Protein AF-A0A086JHQ3-F1 (afdb_monomer_lite)

Organism: NCBI:txid943167

pLDDT: mean 70.88, std 22.41, range [33.03, 98.62]

Foldseek 3Di:
DDDDPPPPPPPPPPDPDDDDDDDDDDDDDDDDDDDDDDDDPPPDDDPPPVPPDPDDPPDDDDDDPDPDDDDDDPVNVVVVVVVVVVVVVVVVVVVVVVVVVVCQCVVDDVSVVVVVVVVVVVVVVVVVVVVVVVVVVD

Secondary structure (DSSP, 8-state):
--------------S---S-------------------------------SS--PPP----------------HHHHHHHHHHHHHHHHHHHHHHHHHHHHHHHHTSSHHHHHHHHHHHHHHHHHHHHHHHHHHHTT-

Structure (mmCIF, N/CA/C/O backbone):
data_AF-A0A086JHQ3-F1
#
_entry.id   AF-A0A086JHQ3-F1
#
loop_
_atom_site.group_PDB
_atom_site.id
_atom_site.type_symbol
_atom_site.label_atom_id
_atom_site.label_alt_id
_atom_site.label_comp_id
_atom_site.label_asym_id
_atom_site.label_entity_id
_atom_site.label_seq_id
_atom_site.pdbx_PDB_ins_code
_atom_site.Cartn_x
_atom_site.Cartn_y
_atom_site.Cartn_z
_atom_site.occupancy
_atom_site.B_iso_or_equiv
_atom_site.auth_seq_id
_atom_site.auth_comp_id
_atom_site.auth_asym_id
_atom_site.auth_atom_id
_atom_site.pdbx_PDB_model_num
ATOM 1 N N . ARG A 1 1 ? -15.056 34.784 25.395 1.00 49.59 1 ARG A N 1
ATOM 2 C CA . ARG A 1 1 ? -13.785 34.083 25.056 1.00 49.59 1 ARG A CA 1
ATOM 3 C C . ARG A 1 1 ? -13.754 32.800 25.895 1.00 49.59 1 ARG A C 1
ATOM 5 O O . ARG A 1 1 ? -14.135 32.907 27.051 1.00 49.59 1 ARG A O 1
ATOM 12 N N . PRO A 1 2 ? -13.430 31.622 25.328 1.00 48.28 2 PRO A N 1
ATOM 13 C CA . PRO A 1 2 ? -12.086 31.366 24.821 1.00 48.28 2 PRO A CA 1
ATOM 14 C C . PRO A 1 2 ? -12.021 30.834 23.383 1.00 48.28 2 PRO A C 1
ATOM 16 O O . PRO A 1 2 ? -13.007 30.451 22.763 1.00 48.28 2 PRO A O 1
ATOM 19 N N . LEU A 1 3 ? -10.800 30.922 22.871 1.00 48.53 3 LEU A N 1
ATOM 20 C CA . LEU A 1 3 ? -10.332 30.712 21.512 1.00 48.53 3 LEU A CA 1
ATOM 21 C C . LEU A 1 3 ? -10.533 29.257 21.068 1.00 48.53 3 LEU A C 1
ATOM 23 O O . LEU A 1 3 ? -9.971 28.345 21.669 1.00 48.53 3 LEU A O 1
ATOM 27 N N . LYS A 1 4 ? -11.244 29.034 19.962 1.00 43.50 4 LYS A N 1
ATOM 28 C CA . LYS A 1 4 ? -10.991 27.858 19.125 1.00 43.50 4 LYS A CA 1
ATOM 29 C C . LYS A 1 4 ? -10.316 28.357 17.865 1.00 43.50 4 LYS A C 1
ATOM 31 O O . LYS A 1 4 ? -10.965 28.681 16.877 1.00 43.50 4 LYS A O 1
ATOM 36 N N . ALA A 1 5 ? -8.994 28.476 17.963 1.00 48.06 5 ALA A N 1
ATOM 37 C CA . ALA A 1 5 ? -8.131 28.523 16.801 1.00 48.06 5 ALA A CA 1
ATOM 38 C C . ALA A 1 5 ? -8.543 27.353 15.906 1.00 48.06 5 ALA A C 1
ATOM 40 O O . ALA A 1 5 ? -8.394 26.186 16.280 1.00 48.06 5 ALA A O 1
ATOM 41 N N . GLY A 1 6 ? -9.156 27.677 14.7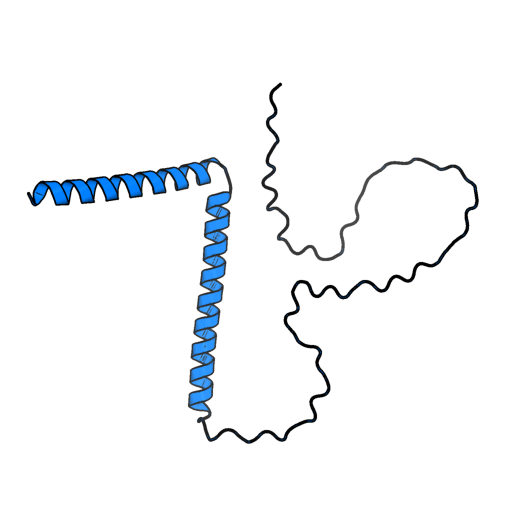70 1.00 46.00 6 GLY A N 1
ATOM 42 C CA . GLY A 1 6 ? -9.374 26.718 13.710 1.00 46.00 6 GLY A CA 1
ATOM 43 C C . GLY A 1 6 ? -8.001 26.234 13.285 1.00 46.00 6 GLY A C 1
ATOM 44 O O . GLY A 1 6 ? -7.299 26.927 12.555 1.00 46.00 6 GLY A O 1
ATOM 45 N N . PHE A 1 7 ? -7.602 25.058 13.766 1.00 44.25 7 PHE A N 1
ATOM 46 C CA . PHE A 1 7 ? -6.538 24.291 13.141 1.00 44.25 7 PHE A CA 1
ATOM 47 C C . PHE A 1 7 ? -7.086 23.858 11.785 1.00 44.25 7 PHE A C 1
ATOM 49 O O . PHE A 1 7 ? -7.672 22.787 11.628 1.00 44.25 7 PHE A O 1
ATOM 56 N N . GLY A 1 8 ? -6.982 24.774 10.822 1.00 44.16 8 GLY A N 1
ATOM 57 C CA . GLY A 1 8 ? -7.207 24.513 9.419 1.00 44.16 8 GLY A CA 1
ATOM 58 C C . GLY A 1 8 ? -6.271 23.387 9.029 1.00 44.16 8 GLY A C 1
ATOM 59 O O . GLY A 1 8 ? -5.064 23.576 8.908 1.00 44.16 8 GLY A O 1
ATOM 60 N N . TRP A 1 9 ? -6.828 22.192 8.871 1.00 49.19 9 TRP A N 1
ATOM 61 C CA . TRP A 1 9 ? -6.142 21.067 8.261 1.00 49.19 9 TRP A CA 1
ATOM 62 C C . TRP A 1 9 ? -5.985 21.373 6.769 1.00 49.19 9 TRP A C 1
ATOM 64 O O . TRP A 1 9 ? -6.704 20.844 5.923 1.00 49.19 9 TRP A O 1
ATOM 74 N N . VAL A 1 10 ? -5.065 22.278 6.437 1.00 49.09 10 VAL A N 1
ATOM 75 C CA . VAL A 1 10 ? -4.700 22.595 5.060 1.00 49.09 10 VAL A CA 1
ATOM 76 C C . VAL A 1 10 ? -3.722 21.524 4.587 1.00 49.09 10 VAL A C 1
ATOM 78 O O . VAL A 1 10 ? -2.513 21.691 4.595 1.00 49.09 10 VAL A O 1
ATOM 81 N N . PHE A 1 11 ? -4.261 20.380 4.171 1.00 52.88 11 PHE A N 1
ATOM 82 C CA . PHE A 1 11 ? -3.584 19.493 3.219 1.00 52.88 11 PHE A CA 1
ATOM 83 C C . PHE A 1 11 ? -4.309 19.557 1.876 1.00 52.88 11 PHE A C 1
ATOM 85 O O . PHE A 1 11 ? -4.654 18.531 1.284 1.00 52.88 11 PHE A O 1
ATOM 92 N N . ARG A 1 12 ? -4.575 20.786 1.417 1.00 51.09 12 ARG A N 1
ATOM 93 C CA . ARG A 1 12 ? -5.149 21.051 0.098 1.00 51.09 12 ARG A CA 1
ATOM 94 C C . ARG A 1 12 ? -4.162 21.684 -0.880 1.00 51.09 12 ARG A C 1
ATOM 96 O O . ARG A 1 12 ? -4.626 22.240 -1.847 1.00 51.09 12 ARG A O 1
ATOM 103 N N . ASP A 1 13 ? -2.852 21.498 -0.709 1.00 48.88 13 ASP A N 1
ATOM 104 C CA . ASP A 1 13 ? -1.855 21.931 -1.706 1.00 48.88 13 ASP A CA 1
ATOM 105 C C . ASP A 1 13 ? -0.740 20.894 -1.900 1.00 48.88 13 ASP A C 1
ATOM 107 O O . ASP A 1 13 ? 0.437 21.114 -1.646 1.00 48.88 13 ASP A O 1
ATOM 111 N N . LEU A 1 14 ? -1.129 19.703 -2.354 1.00 50.31 14 LEU A N 1
ATOM 112 C CA . LEU A 1 14 ? -0.216 18.762 -3.022 1.00 50.31 14 LEU A CA 1
ATOM 113 C C . LEU A 1 14 ? -0.766 18.384 -4.406 1.00 50.31 14 LEU A C 1
ATOM 115 O O . LEU A 1 14 ? -0.557 17.271 -4.896 1.00 50.31 14 LEU A O 1
ATOM 119 N N . LEU A 1 15 ? -1.502 19.317 -5.019 1.00 43.59 15 LEU A N 1
ATOM 120 C CA . LEU A 1 15 ? -1.736 19.334 -6.454 1.00 43.59 15 LEU A CA 1
ATOM 121 C C . LEU A 1 15 ? -0.676 20.248 -7.066 1.00 43.59 15 LEU A C 1
ATOM 123 O O . LEU A 1 15 ? -0.578 21.417 -6.719 1.00 43.59 15 LEU A O 1
ATOM 127 N N . VAL A 1 16 ? 0.115 19.685 -7.969 1.00 47.00 16 VAL A N 1
ATOM 128 C CA . VAL A 1 16 ? 0.926 20.434 -8.926 1.00 47.00 16 VAL A CA 1
ATOM 129 C C . VAL A 1 16 ? -0.003 21.411 -9.654 1.00 47.00 16 VAL A C 1
ATOM 131 O O . VAL A 1 16 ? -0.829 20.979 -10.455 1.00 47.00 16 VAL A O 1
ATOM 134 N N . ALA A 1 17 ? 0.092 22.702 -9.341 1.00 37.78 17 ALA A N 1
ATOM 135 C CA . ALA A 1 17 ? -0.502 23.760 -10.142 1.00 37.78 17 ALA A CA 1
ATOM 136 C C . ALA A 1 17 ? 0.536 24.171 -11.193 1.00 37.78 17 ALA A C 1
ATOM 138 O O . ALA A 1 17 ? 1.594 24.703 -10.859 1.00 37.78 17 ALA A O 1
ATOM 139 N N . GLY A 1 18 ? 0.258 23.850 -12.458 1.00 37.03 18 GLY A N 1
ATOM 140 C CA . GLY A 1 18 ? 0.954 24.456 -13.590 1.00 37.03 18 GLY A CA 1
ATOM 141 C C . GLY A 1 18 ? 0.654 25.962 -13.656 1.00 37.03 18 GLY A C 1
ATOM 142 O O . GLY A 1 18 ? -0.360 26.405 -13.111 1.00 37.03 18 GLY A O 1
ATOM 143 N N . PRO A 1 19 ? 1.524 26.766 -14.284 1.00 37.38 19 PRO A N 1
ATOM 144 C CA . PRO A 1 19 ? 1.370 28.212 -14.309 1.00 37.38 19 PRO A CA 1
ATOM 145 C C . P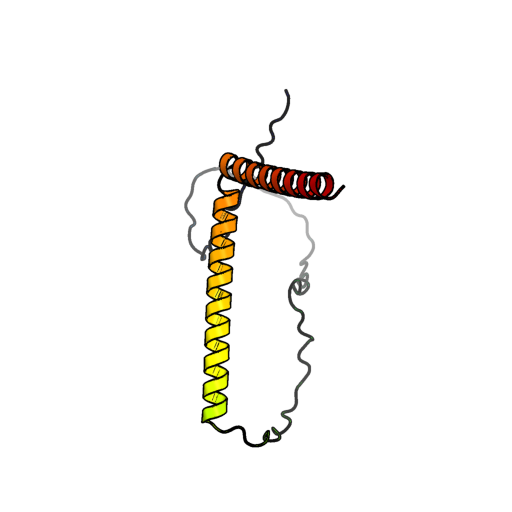RO A 1 19 ? 0.236 28.588 -15.267 1.00 37.38 19 PRO A C 1
ATOM 147 O O . PRO A 1 19 ? 0.312 28.300 -16.458 1.00 37.38 19 PRO A O 1
ATOM 150 N N . GLY A 1 20 ? -0.814 29.231 -14.756 1.00 46.34 20 GLY A N 1
ATOM 151 C CA . GLY A 1 20 ? -1.846 29.828 -15.605 1.00 46.34 20 GLY A CA 1
ATOM 152 C C . GLY A 1 20 ? -3.240 29.809 -14.996 1.00 46.34 20 GLY A C 1
ATOM 153 O O . GLY A 1 20 ? -4.070 29.002 -15.396 1.00 46.34 20 GLY A O 1
ATOM 154 N N . ALA A 1 21 ? -3.507 30.711 -14.052 1.00 36.31 21 ALA A N 1
ATOM 155 C CA . ALA A 1 21 ? -4.868 31.132 -13.715 1.00 36.31 21 ALA A CA 1
ATOM 156 C C . ALA A 1 21 ? -4.812 32.463 -12.950 1.00 36.31 21 ALA A C 1
ATOM 158 O O . ALA A 1 21 ? -4.768 32.493 -11.723 1.00 36.31 21 ALA A O 1
ATOM 159 N N . GLN A 1 22 ? -4.769 33.570 -13.690 1.00 45.38 22 GLN A N 1
ATOM 160 C CA . GLN A 1 22 ? -5.007 34.915 -13.168 1.00 45.38 22 GLN A CA 1
ATOM 161 C C . GLN A 1 22 ? -6.467 35.270 -13.491 1.00 45.38 22 GLN A C 1
ATOM 163 O O . GLN A 1 22 ? -6.877 35.151 -14.644 1.00 45.38 22 GLN A O 1
ATOM 168 N N . GLY A 1 23 ? -7.264 35.641 -12.482 1.00 35.25 23 GLY A N 1
ATOM 169 C CA . GLY A 1 23 ? -8.697 35.899 -12.664 1.00 35.25 23 GLY A CA 1
ATOM 170 C C . GLY A 1 23 ? -9.428 36.476 -11.442 1.00 35.25 23 GLY A C 1
ATOM 171 O O . GLY A 1 23 ? -10.293 35.798 -10.905 1.00 35.25 23 GLY A O 1
ATOM 172 N N . GLY A 1 24 ? -9.080 37.719 -11.065 1.00 33.03 24 GLY A N 1
ATOM 173 C CA . GLY A 1 24 ? -9.916 38.770 -10.424 1.00 33.03 24 GLY A CA 1
ATOM 174 C C . GLY A 1 24 ? -10.529 38.564 -9.016 1.00 33.03 24 GLY A C 1
ATOM 175 O O . GLY A 1 24 ? -10.463 37.462 -8.478 1.00 33.03 24 GLY A O 1
ATOM 176 N N . PRO A 1 25 ? -11.197 39.590 -8.420 1.00 43.59 25 PRO A N 1
ATOM 177 C CA . PRO A 1 25 ? -11.313 40.999 -8.836 1.00 43.59 25 PRO A CA 1
ATOM 178 C C . PRO A 1 25 ? -11.049 42.057 -7.722 1.00 43.59 25 PRO A C 1
ATOM 180 O O . PRO A 1 25 ? -11.354 41.851 -6.554 1.00 43.59 25 PRO A O 1
ATOM 183 N N . GLY A 1 26 ? -10.592 43.245 -8.139 1.00 37.00 26 GLY A N 1
ATOM 184 C CA . GLY A 1 26 ? -11.087 44.541 -7.645 1.00 37.00 26 GLY A CA 1
ATOM 185 C C . GLY A 1 26 ? -10.625 45.074 -6.283 1.00 37.00 26 GLY A C 1
ATOM 186 O O . GLY A 1 26 ? -11.296 44.868 -5.280 1.00 37.00 26 GLY A O 1
ATOM 187 N N . ILE A 1 27 ? -9.607 45.942 -6.291 1.00 40.44 27 ILE A N 1
ATOM 188 C CA . ILE A 1 27 ? -9.620 47.164 -5.469 1.00 40.44 27 ILE A CA 1
ATOM 189 C C . ILE A 1 27 ? -8.848 48.268 -6.196 1.00 40.44 27 ILE A C 1
ATOM 191 O O . ILE A 1 27 ? -7.637 48.191 -6.379 1.00 40.44 27 ILE A O 1
ATOM 195 N N . HIS A 1 28 ? -9.595 49.273 -6.650 1.00 39.22 28 HIS A N 1
ATOM 196 C CA . HIS A 1 28 ? -9.087 50.556 -7.121 1.00 39.22 28 HIS A CA 1
ATOM 197 C C . HIS A 1 28 ? -8.655 51.387 -5.905 1.00 39.22 28 HIS A C 1
ATOM 199 O O . HIS A 1 28 ? -9.481 51.653 -5.034 1.00 39.22 28 HIS A O 1
ATOM 205 N N . ALA A 1 29 ? -7.407 51.849 -5.878 1.00 38.47 29 ALA A N 1
ATOM 206 C CA . ALA A 1 29 ? -7.010 53.060 -5.163 1.00 38.47 29 ALA A CA 1
ATOM 207 C C . ALA A 1 29 ? -5.807 53.684 -5.894 1.00 38.47 29 ALA A C 1
ATOM 209 O O . ALA A 1 29 ? -4.797 53.028 -6.126 1.00 38.47 29 ALA A O 1
ATOM 210 N N . VAL A 1 30 ? -5.998 54.927 -6.331 1.00 44.91 30 VAL A N 1
ATOM 211 C CA . VAL A 1 30 ? -5.105 55.792 -7.129 1.00 44.91 30 VAL A CA 1
ATOM 212 C C . VAL A 1 30 ? -4.087 56.496 -6.192 1.00 44.91 30 VAL A C 1
ATOM 214 O O . VAL A 1 30 ? -4.387 56.609 -5.001 1.00 44.91 30 VAL A O 1
ATOM 217 N N . PRO A 1 31 ? -2.888 56.915 -6.669 1.00 55.44 31 PRO A N 1
ATOM 218 C CA . PRO A 1 31 ? -1.714 57.232 -5.842 1.00 55.44 31 PRO A CA 1
ATOM 219 C C . PRO A 1 31 ? -1.654 58.712 -5.415 1.00 55.44 31 PRO A C 1
ATOM 221 O O . PRO A 1 31 ? -2.467 59.519 -5.868 1.00 55.44 31 PRO A O 1
ATOM 224 N N . PRO A 1 32 ? -0.655 59.085 -4.593 1.00 47.47 32 PRO A N 1
ATOM 225 C CA . PRO A 1 32 ? 0.125 60.276 -4.949 1.00 47.47 32 PRO A CA 1
ATOM 226 C C . PRO A 1 32 ? 1.656 60.116 -4.796 1.00 47.47 32 PRO A C 1
ATOM 228 O O . PRO A 1 32 ? 2.156 59.755 -3.737 1.00 47.47 32 PRO A O 1
ATOM 231 N N . GLU A 1 33 ? 2.337 60.351 -5.926 1.00 36.62 33 GLU A N 1
ATOM 232 C CA . GLU A 1 33 ? 3.516 61.204 -6.203 1.00 36.62 33 GLU A CA 1
ATOM 233 C C . GLU A 1 33 ? 4.559 61.552 -5.112 1.00 36.62 33 GLU A C 1
ATOM 235 O O . GLU A 1 33 ? 4.215 62.004 -4.024 1.00 36.62 33 GLU A O 1
ATOM 240 N N . THR A 1 34 ? 5.834 61.549 -5.560 1.00 43.19 34 THR A N 1
ATOM 241 C CA . THR A 1 34 ? 7.045 62.260 -5.053 1.00 43.19 34 THR A CA 1
ATOM 242 C C . THR A 1 34 ? 7.543 61.859 -3.650 1.00 43.19 34 THR A C 1
ATOM 244 O O . THR A 1 34 ? 6.781 61.816 -2.702 1.00 43.19 34 THR A O 1
ATOM 247 N N . GLU A 1 35 ? 8.803 61.492 -3.405 1.00 35.25 35 GLU A N 1
ATOM 248 C CA . GLU A 1 35 ? 10.055 62.174 -3.751 1.00 35.25 35 GLU A CA 1
ATOM 249 C C . GLU A 1 35 ? 11.290 61.266 -3.511 1.00 35.25 35 GLU A C 1
ATOM 251 O O . GLU A 1 35 ? 11.208 60.212 -2.884 1.00 35.25 35 GLU A O 1
ATOM 256 N N . SER A 1 36 ? 12.434 61.699 -4.040 1.00 48.19 36 SER A N 1
ATOM 257 C CA . SER A 1 36 ? 13.749 61.049 -4.091 1.00 48.19 36 SER A CA 1
ATOM 258 C C . SER A 1 36 ? 14.292 60.430 -2.796 1.00 48.19 36 SER A C 1
ATOM 260 O O . SER A 1 36 ? 14.420 61.105 -1.780 1.00 48.19 36 SER A O 1
ATOM 262 N N . ALA A 1 37 ? 14.842 59.218 -2.913 1.00 44.22 37 ALA A N 1
ATOM 263 C CA . ALA A 1 37 ? 16.075 58.841 -2.221 1.00 44.22 37 ALA A CA 1
ATOM 264 C C . ALA A 1 37 ? 16.830 57.770 -3.027 1.00 44.22 37 ALA A C 1
ATOM 266 O O . ALA A 1 37 ? 16.300 56.721 -3.383 1.00 44.22 37 ALA A O 1
ATOM 267 N N . GLU A 1 38 ? 18.067 58.114 -3.347 1.00 42.16 38 GLU A N 1
ATOM 268 C CA . GLU A 1 38 ? 19.070 57.385 -4.114 1.00 42.16 38 GLU A CA 1
ATOM 269 C C . GLU A 1 38 ? 19.719 56.253 -3.275 1.00 42.16 38 GLU A C 1
ATOM 271 O O . GLU A 1 38 ? 19.714 56.334 -2.048 1.00 42.16 38 GLU A O 1
ATOM 276 N N . LEU A 1 39 ? 20.341 55.270 -3.959 1.00 42.38 39 LEU A N 1
ATOM 277 C CA . LEU A 1 39 ? 21.185 54.132 -3.497 1.00 42.38 39 LEU A CA 1
ATOM 278 C C . LEU A 1 39 ? 20.534 52.767 -3.148 1.00 42.38 39 LEU A C 1
ATOM 280 O O . LEU A 1 39 ? 19.524 52.700 -2.457 1.00 42.38 39 LEU A O 1
ATOM 284 N N . PRO A 1 40 ? 21.255 51.646 -3.396 1.00 48.66 40 PRO A N 1
ATOM 285 C CA . PRO A 1 40 ? 21.971 51.268 -4.616 1.00 48.66 40 PRO A CA 1
ATOM 286 C C . PRO A 1 40 ? 21.489 49.902 -5.156 1.00 48.66 40 PRO A C 1
ATOM 288 O O . PRO A 1 40 ? 20.829 49.122 -4.470 1.00 48.66 40 PRO A O 1
ATOM 291 N N . GLU A 1 41 ? 21.867 49.595 -6.396 1.00 52.84 41 GLU A N 1
ATOM 292 C CA . GLU A 1 41 ? 21.653 48.312 -7.072 1.00 52.84 41 GLU A CA 1
ATOM 293 C C . GLU A 1 41 ? 22.307 47.150 -6.299 1.00 52.84 41 GLU A C 1
ATOM 295 O O . GLU A 1 41 ? 23.471 46.797 -6.487 1.00 52.84 41 GLU A O 1
ATOM 300 N N . ALA A 1 42 ? 21.547 46.543 -5.388 1.00 46.34 42 ALA A N 1
ATOM 301 C CA . ALA A 1 42 ? 21.936 45.328 -4.693 1.00 46.34 42 ALA A CA 1
ATOM 302 C C . ALA A 1 42 ? 21.750 44.125 -5.630 1.00 46.34 42 ALA A C 1
ATOM 304 O O . ALA A 1 42 ? 20.780 43.373 -5.524 1.00 46.34 42 ALA A O 1
ATOM 305 N N . THR A 1 43 ? 22.714 43.908 -6.529 1.00 58.41 43 THR A N 1
ATOM 306 C CA . THR A 1 43 ? 22.936 42.574 -7.102 1.00 58.41 43 THR A CA 1
ATOM 307 C C . THR A 1 43 ? 23.423 41.665 -5.975 1.00 58.41 43 THR A C 1
ATOM 309 O O . THR A 1 43 ? 24.616 41.502 -5.730 1.00 58.41 43 THR A O 1
ATOM 312 N N . SER A 1 44 ? 22.476 41.107 -5.226 1.00 56.34 44 SER A N 1
ATOM 313 C CA . SER A 1 44 ? 22.729 40.022 -4.288 1.00 56.34 44 SER A CA 1
ATOM 314 C C . SER A 1 44 ? 22.718 38.712 -5.081 1.00 56.34 44 SER A C 1
ATOM 316 O O . SER A 1 44 ? 21.668 38.353 -5.624 1.00 56.34 44 SER A O 1
ATOM 318 N N . PRO A 1 45 ? 23.841 37.977 -5.200 1.00 56.75 45 PRO A N 1
ATOM 319 C CA . PRO A 1 45 ? 23.791 36.639 -5.760 1.00 56.75 45 PRO A CA 1
ATOM 320 C C . PRO A 1 45 ? 22.985 35.772 -4.796 1.00 56.75 45 PRO A C 1
ATOM 322 O O . PRO A 1 45 ? 23.405 35.529 -3.665 1.00 56.75 45 PRO A O 1
ATOM 325 N N . VAL A 1 46 ? 21.808 35.330 -5.244 1.00 56.09 46 VAL A N 1
ATOM 326 C CA . VAL A 1 46 ? 20.959 34.387 -4.511 1.00 56.09 46 VAL A CA 1
ATOM 327 C C . VAL A 1 46 ? 21.830 33.187 -4.116 1.00 56.09 46 VAL A C 1
ATOM 329 O O . VAL A 1 46 ? 22.312 32.478 -5.006 1.00 56.09 46 VAL A O 1
ATOM 332 N N . PRO A 1 47 ? 22.075 32.948 -2.813 1.00 62.91 47 PRO A N 1
ATOM 333 C CA . PRO A 1 47 ? 22.884 31.823 -2.380 1.00 62.91 47 PRO A CA 1
ATOM 334 C C . PRO A 1 47 ? 22.223 30.536 -2.860 1.00 62.91 47 PRO A C 1
ATOM 336 O O . PRO A 1 47 ? 21.022 30.336 -2.658 1.00 62.91 47 PRO A O 1
ATOM 339 N N . GLY A 1 48 ? 23.009 29.687 -3.526 1.00 62.81 48 GLY A N 1
ATOM 340 C CA . GLY A 1 48 ? 22.554 28.443 -4.135 1.00 62.81 48 GLY A CA 1
ATOM 341 C C . GLY A 1 48 ? 21.599 27.681 -3.222 1.00 62.81 48 GLY A C 1
ATOM 342 O O . GLY A 1 48 ? 21.969 27.247 -2.130 1.00 62.81 48 GLY A O 1
ATOM 343 N N . CYS A 1 49 ? 20.354 27.531 -3.674 1.00 55.03 49 CYS A N 1
ATOM 344 C CA . CYS A 1 49 ? 19.319 26.769 -2.990 1.00 55.03 49 CYS A CA 1
ATOM 345 C C . CYS A 1 49 ? 19.636 25.265 -3.040 1.00 55.03 49 CYS A C 1
ATOM 347 O O . CYS A 1 49 ? 18.977 24.494 -3.732 1.00 55.03 49 CYS A O 1
ATOM 349 N N . SER A 1 50 ? 20.633 24.838 -2.270 1.00 63.38 50 SER A N 1
ATOM 350 C CA . SER A 1 50 ? 21.065 23.445 -2.121 1.00 63.38 50 SER A CA 1
ATOM 351 C C . SER A 1 50 ? 20.445 22.791 -0.888 1.00 63.38 50 SER A C 1
ATOM 353 O O . SER A 1 50 ? 21.087 22.009 -0.204 1.00 63.38 50 SER A O 1
ATOM 355 N N . TRP A 1 51 ? 19.188 23.086 -0.564 1.00 62.09 51 TRP A N 1
ATOM 356 C CA . TRP A 1 51 ? 18.524 22.470 0.594 1.00 62.09 51 TRP A CA 1
ATOM 357 C C . TRP A 1 51 ? 18.111 20.998 0.385 1.00 62.09 51 TRP A C 1
ATOM 359 O O . TRP A 1 51 ? 17.644 20.348 1.316 1.00 62.09 51 TRP A O 1
ATOM 369 N N . TRP A 1 52 ? 18.321 20.445 -0.814 1.00 52.72 52 TRP A N 1
ATOM 370 C CA . TRP A 1 52 ? 18.164 19.012 -1.114 1.00 52.72 52 TRP A CA 1
ATOM 371 C C . TRP A 1 52 ? 19.296 18.432 -1.983 1.00 52.72 52 TRP A C 1
ATOM 373 O O . TRP A 1 52 ? 19.223 17.272 -2.391 1.00 52.72 52 TRP A O 1
ATOM 383 N N . SER A 1 53 ? 20.359 19.197 -2.248 1.00 55.06 53 SER A N 1
ATOM 384 C CA . SER A 1 53 ? 21.475 18.730 -3.078 1.00 55.06 53 SER A CA 1
ATOM 385 C C . SER A 1 53 ? 22.567 18.094 -2.221 1.00 55.06 53 SER A C 1
ATOM 387 O O . SER A 1 53 ? 23.419 18.784 -1.676 1.00 55.06 53 SER A O 1
ATOM 389 N N . ASN A 1 54 ? 22.582 16.760 -2.173 1.00 59.22 54 ASN A N 1
ATOM 390 C CA . ASN A 1 54 ? 23.699 15.958 -1.650 1.00 59.22 54 ASN A CA 1
ATOM 391 C C . ASN A 1 54 ? 24.750 15.641 -2.731 1.00 59.22 54 ASN A C 1
ATOM 393 O O . ASN A 1 54 ? 25.467 14.644 -2.637 1.00 59.22 54 ASN A O 1
ATOM 397 N N . SER A 1 55 ? 24.811 16.432 -3.801 1.00 60.22 55 SER A N 1
ATOM 398 C CA . SER A 1 55 ? 25.758 16.195 -4.886 1.00 60.22 55 SER A CA 1
ATOM 399 C C . SER A 1 55 ? 26.990 17.074 -4.686 1.00 60.22 55 SER A C 1
ATOM 401 O O . SER A 1 55 ? 26.842 18.296 -4.643 1.00 60.22 55 SER A O 1
ATOM 403 N N . PRO A 1 56 ? 28.199 16.493 -4.566 1.00 66.19 56 PRO A N 1
ATOM 404 C CA . PRO A 1 56 ? 29.415 17.290 -4.597 1.00 66.19 56 PRO A CA 1
ATOM 405 C C . PRO A 1 56 ? 29.519 18.006 -5.955 1.00 66.19 56 PRO A C 1
ATOM 407 O O . PRO A 1 56 ? 29.019 17.480 -6.958 1.00 66.19 56 PRO A O 1
ATOM 410 N N . PRO A 1 57 ? 30.147 19.195 -6.013 1.00 63.22 57 PRO A N 1
ATOM 411 C CA . PRO A 1 57 ? 30.376 19.888 -7.274 1.00 63.22 57 PRO A CA 1
ATOM 412 C C . PRO A 1 57 ? 31.118 18.952 -8.234 1.00 63.22 57 PRO A C 1
ATOM 414 O O . PRO A 1 57 ? 32.122 18.339 -7.870 1.00 63.22 57 PRO A O 1
ATOM 417 N N . VAL A 1 58 ? 30.587 18.793 -9.450 1.00 59.38 58 VAL A N 1
ATOM 418 C CA . VAL A 1 58 ? 31.183 17.952 -10.496 1.00 59.38 58 VAL A CA 1
ATOM 419 C C . VAL A 1 58 ? 32.446 18.646 -11.001 1.00 59.38 58 VAL A C 1
ATOM 421 O O . VAL A 1 58 ? 32.427 19.391 -11.977 1.00 59.38 58 VAL A O 1
ATOM 424 N N . THR A 1 59 ? 33.561 18.421 -10.316 1.00 56.47 59 THR A N 1
ATOM 425 C CA . THR A 1 59 ? 34.882 18.816 -10.798 1.00 56.47 59 THR A CA 1
ATOM 426 C C . THR A 1 59 ? 35.350 17.773 -11.814 1.00 56.47 59 THR A C 1
ATOM 428 O O . THR A 1 59 ? 35.602 16.625 -11.462 1.00 56.47 59 THR A O 1
ATOM 431 N N . SER A 1 60 ? 35.402 18.182 -13.085 1.00 56.62 60 SER A N 1
ATOM 432 C CA . SER A 1 60 ? 36.145 17.594 -14.214 1.00 56.62 60 SER A CA 1
ATOM 433 C C . SER A 1 60 ? 36.458 16.087 -14.136 1.00 56.62 60 SER A C 1
ATOM 435 O O . SER A 1 60 ? 37.536 15.664 -13.717 1.00 56.62 60 SER A O 1
ATOM 437 N N . LEU A 1 61 ? 35.527 15.254 -14.609 1.00 55.94 61 LEU A N 1
ATOM 438 C CA . LEU A 1 61 ? 35.787 13.834 -14.849 1.00 55.94 61 LEU A CA 1
ATOM 439 C C . LEU A 1 61 ? 36.357 13.654 -16.259 1.00 55.94 61 LEU A C 1
ATOM 441 O O . LEU A 1 61 ? 35.623 13.569 -17.243 1.00 55.94 61 LEU A O 1
ATOM 445 N N . ARG A 1 62 ? 37.687 13.566 -16.352 1.00 62.88 62 ARG A N 1
ATOM 446 C CA . ARG A 1 62 ? 38.375 13.032 -17.536 1.00 62.88 62 ARG A CA 1
ATOM 447 C C . ARG A 1 62 ? 37.793 11.638 -17.846 1.00 62.88 62 ARG A C 1
ATOM 449 O O . ARG A 1 62 ? 37.686 10.835 -16.914 1.00 62.88 62 ARG A O 1
ATOM 456 N N . PRO A 1 63 ? 37.431 11.303 -19.100 1.00 59.44 63 PRO A N 1
ATOM 457 C CA . PRO A 1 63 ? 36.911 9.978 -19.419 1.00 59.44 63 PRO A CA 1
ATOM 458 C C . PRO A 1 63 ? 37.976 8.916 -19.125 1.00 59.44 63 PRO A C 1
ATOM 460 O O . PRO A 1 63 ? 38.967 8.795 -19.843 1.00 59.44 63 PRO A O 1
ATOM 463 N N . ARG A 1 64 ? 37.796 8.149 -18.048 1.00 62.47 64 ARG A N 1
ATOM 464 C CA . ARG A 1 64 ? 38.560 6.921 -17.825 1.00 62.47 64 ARG A CA 1
ATOM 465 C C . ARG A 1 64 ? 37.975 5.854 -18.760 1.00 62.47 64 ARG A C 1
ATOM 467 O O . ARG A 1 64 ? 36.753 5.675 -18.742 1.00 62.47 64 ARG A O 1
ATOM 474 N N . PRO A 1 65 ? 38.786 5.164 -19.581 1.00 57.94 65 PRO A N 1
ATOM 475 C CA . PRO A 1 65 ? 38.284 4.094 -20.433 1.00 57.94 65 PRO A CA 1
ATOM 476 C C . PRO A 1 65 ? 37.615 3.036 -19.554 1.00 57.94 65 PRO A C 1
ATOM 478 O O . PRO A 1 65 ? 38.163 2.627 -18.526 1.00 57.94 65 PRO A O 1
ATOM 481 N N . LYS A 1 66 ? 36.389 2.655 -19.927 1.00 61.62 66 LYS A N 1
ATOM 482 C CA . LYS A 1 66 ? 35.613 1.650 -19.206 1.00 61.62 66 LYS A CA 1
ATOM 483 C C . LYS A 1 66 ? 36.342 0.318 -19.325 1.00 61.62 66 LYS A C 1
ATOM 485 O O . LYS A 1 66 ? 36.365 -0.2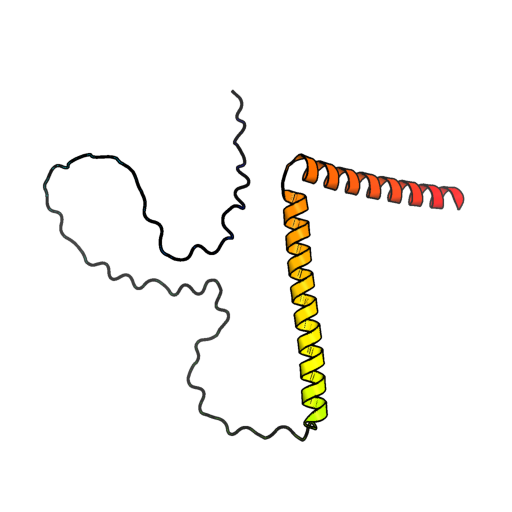75 -20.398 1.00 61.62 66 LYS A O 1
ATOM 490 N N . VAL A 1 67 ? 36.936 -0.130 -18.223 1.00 58.78 67 VAL A N 1
ATOM 491 C CA . VAL A 1 67 ? 37.294 -1.537 -18.051 1.00 58.78 67 VAL A CA 1
ATOM 492 C C . VAL A 1 67 ? 35.990 -2.315 -18.220 1.00 58.78 67 VAL A C 1
ATOM 494 O O . VAL A 1 67 ? 35.012 -2.046 -17.522 1.00 58.78 67 VAL A O 1
ATOM 497 N N . ALA A 1 68 ? 35.935 -3.169 -19.239 1.00 62.28 68 ALA A N 1
ATOM 498 C CA . ALA A 1 68 ? 34.784 -4.016 -19.494 1.00 62.28 68 ALA A CA 1
ATOM 499 C C . ALA A 1 68 ? 34.663 -5.009 -18.334 1.00 62.28 68 ALA A C 1
ATOM 501 O O . ALA A 1 68 ? 35.538 -5.850 -18.140 1.00 62.28 68 ALA A O 1
ATOM 502 N N . GLU A 1 69 ? 33.598 -4.873 -17.546 1.00 61.38 69 GLU A N 1
ATOM 503 C CA . GLU A 1 69 ? 33.245 -5.850 -16.518 1.00 61.38 69 GLU A CA 1
ATOM 504 C C . GLU A 1 69 ? 33.061 -7.232 -17.170 1.00 61.38 69 GLU A C 1
ATOM 506 O O . GLU A 1 69 ? 32.419 -7.325 -18.226 1.00 61.38 69 GLU A O 1
ATOM 511 N N . PRO A 1 70 ? 33.606 -8.307 -16.577 1.00 57.84 70 PRO A N 1
ATOM 512 C CA . PRO A 1 70 ? 33.525 -9.635 -17.159 1.00 57.84 70 PRO A CA 1
ATOM 513 C C . PRO A 1 70 ? 32.070 -10.126 -17.259 1.00 57.84 70 PRO A C 1
ATOM 515 O O . PRO A 1 70 ? 31.320 -10.141 -16.286 1.00 57.84 70 PRO A O 1
ATOM 518 N N . GLY A 1 71 ? 31.709 -10.514 -18.486 1.00 63.50 71 GLY A N 1
ATOM 519 C CA . GLY A 1 71 ? 30.694 -11.490 -18.903 1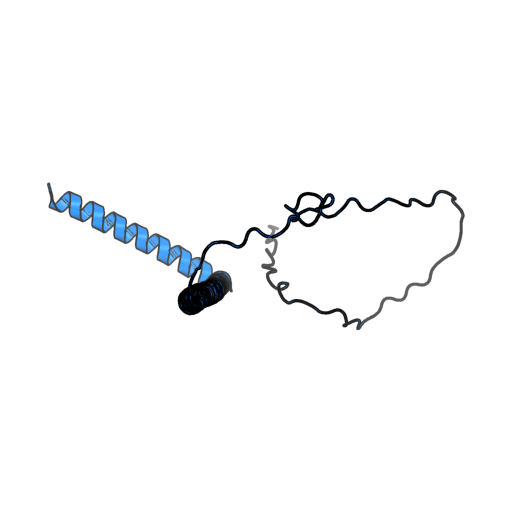.00 63.50 71 GLY A CA 1
ATOM 520 C C . GLY A 1 71 ? 29.561 -11.850 -17.941 1.00 63.50 71 GLY A C 1
ATOM 521 O O . GLY A 1 71 ? 29.532 -12.962 -17.432 1.00 63.50 71 GLY A O 1
ATOM 522 N N . CYS A 1 72 ? 28.565 -10.977 -17.794 1.00 62.03 72 CYS A N 1
ATOM 523 C CA . CYS A 1 72 ? 27.218 -11.417 -17.420 1.00 62.03 72 CYS A CA 1
ATOM 524 C C . CYS A 1 72 ? 26.435 -11.660 -18.716 1.00 62.03 72 CYS A C 1
ATOM 526 O O . CYS A 1 72 ? 26.388 -10.759 -19.567 1.00 62.03 72 CYS A O 1
ATOM 528 N N . SER A 1 73 ? 25.864 -12.861 -18.885 1.00 86.81 73 SER A N 1
ATOM 529 C CA . SER A 1 73 ? 25.102 -13.204 -20.095 1.00 86.81 73 SER A CA 1
ATOM 530 C C . SER A 1 73 ? 23.973 -12.187 -20.292 1.00 86.81 73 SER A C 1
ATOM 532 O O . SER A 1 73 ? 23.431 -11.617 -19.337 1.00 86.81 73 SER A O 1
ATOM 534 N N . VAL A 1 74 ? 23.631 -11.903 -21.550 1.00 90.44 74 VAL A N 1
ATOM 535 C CA . VAL A 1 74 ? 22.571 -10.938 -21.874 1.00 90.44 74 VAL A CA 1
ATOM 536 C C . VAL A 1 74 ? 21.261 -11.340 -21.186 1.00 90.44 74 VAL A C 1
ATOM 538 O O . VAL A 1 74 ? 20.562 -10.489 -20.634 1.00 90.44 74 VAL A O 1
ATOM 541 N N . GLU A 1 75 ? 20.983 -12.636 -21.120 1.00 92.19 75 GLU A N 1
ATOM 542 C CA . GLU A 1 75 ? 19.802 -13.242 -20.513 1.00 92.19 75 GLU A CA 1
ATOM 543 C C . GLU A 1 75 ? 19.765 -13.027 -18.994 1.00 92.19 75 GLU A C 1
ATOM 545 O O . GLU A 1 75 ? 18.723 -12.667 -18.435 1.00 92.19 75 GLU A O 1
ATOM 550 N N . GLU A 1 76 ? 20.903 -13.163 -18.313 1.00 93.75 76 GLU A N 1
ATOM 551 C CA . GLU A 1 76 ? 21.025 -12.889 -16.876 1.00 93.75 76 GLU A CA 1
ATOM 552 C C . GLU A 1 76 ? 20.782 -11.408 -16.570 1.00 93.75 76 GLU A C 1
ATOM 554 O O . GLU A 1 76 ? 20.043 -11.062 -15.641 1.00 93.75 76 GLU A O 1
ATOM 559 N N . ARG A 1 77 ? 21.339 -10.512 -17.395 1.00 93.88 77 ARG A N 1
ATOM 560 C CA . ARG A 1 77 ? 21.132 -9.062 -17.268 1.00 93.88 77 ARG A CA 1
ATOM 561 C C . ARG A 1 77 ? 19.668 -8.696 -17.467 1.00 93.88 77 ARG A C 1
ATOM 563 O O . ARG A 1 77 ? 19.126 -7.915 -16.685 1.00 93.88 77 ARG A O 1
ATOM 570 N N . VAL A 1 78 ? 19.018 -9.262 -18.483 1.00 95.88 78 VAL A N 1
ATOM 571 C CA . VAL A 1 78 ? 17.589 -9.051 -18.748 1.00 95.88 78 VAL A CA 1
ATOM 572 C C . VAL A 1 78 ? 16.752 -9.556 -17.576 1.00 95.88 78 VAL A C 1
ATOM 574 O O . VAL A 1 78 ? 15.881 -8.833 -17.092 1.00 95.88 78 VAL A O 1
ATOM 577 N N . THR A 1 79 ? 17.048 -10.747 -17.060 1.00 95.94 79 THR A N 1
ATOM 578 C CA . THR A 1 79 ? 16.328 -11.336 -15.922 1.00 95.94 79 THR A CA 1
ATOM 579 C C . THR A 1 79 ? 16.470 -10.481 -14.662 1.00 95.94 79 THR A C 1
ATOM 581 O O . THR A 1 79 ? 15.478 -10.211 -13.976 1.00 95.94 79 THR A O 1
ATOM 584 N N . ARG A 1 80 ? 17.677 -9.972 -14.384 1.00 96.06 80 ARG A N 1
ATOM 585 C CA . ARG A 1 80 ? 17.933 -9.049 -13.270 1.00 96.06 80 ARG A CA 1
ATOM 586 C C . ARG A 1 80 ? 17.148 -7.747 -13.417 1.00 96.06 80 ARG A C 1
ATOM 588 O O . ARG A 1 80 ? 16.464 -7.332 -12.489 1.00 96.06 80 ARG A O 1
ATOM 595 N N . LEU A 1 81 ? 17.170 -7.128 -14.595 1.00 97.44 81 LEU A N 1
ATOM 596 C CA . LEU A 1 81 ? 16.422 -5.891 -14.837 1.00 97.44 81 LEU A CA 1
ATOM 597 C C . LEU A 1 81 ? 14.906 -6.102 -14.726 1.00 97.44 81 LEU A C 1
ATOM 599 O O . LEU A 1 81 ? 14.191 -5.244 -14.205 1.00 97.44 81 LEU A O 1
ATOM 603 N N . GLN A 1 82 ? 14.394 -7.254 -15.163 1.00 97.94 82 GLN A N 1
ATOM 604 C CA . GLN A 1 82 ? 12.982 -7.594 -14.997 1.00 97.94 82 GLN A CA 1
ATOM 605 C C . GLN A 1 82 ? 12.596 -7.749 -13.521 1.00 97.94 82 GLN A C 1
ATOM 607 O O . GLN A 1 82 ? 11.522 -7.284 -13.123 1.00 97.94 82 GLN A O 1
ATOM 612 N N . SER A 1 83 ? 13.439 -8.379 -12.698 1.00 97.94 83 SER A N 1
ATOM 613 C CA . SER A 1 83 ? 13.171 -8.537 -11.264 1.00 97.94 83 SER A CA 1
ATOM 614 C C . SER A 1 83 ? 13.228 -7.193 -10.529 1.00 97.94 83 SER A C 1
ATOM 616 O O . SER A 1 83 ? 12.315 -6.876 -9.761 1.00 97.94 83 SER A O 1
ATOM 618 N N . G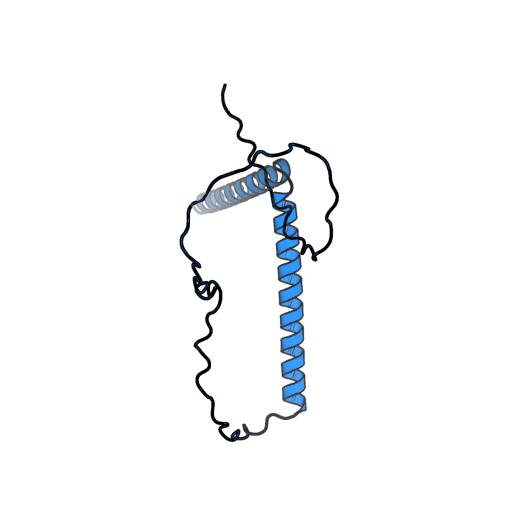LU A 1 84 ? 14.210 -6.349 -10.849 1.00 98.12 84 GLU A N 1
ATOM 619 C CA . GLU A 1 84 ? 14.319 -4.980 -10.340 1.00 98.12 84 GLU A CA 1
ATOM 620 C C . GLU A 1 84 ? 13.092 -4.142 -10.718 1.00 98.12 84 GLU A C 1
ATOM 622 O O . GLU A 1 84 ? 12.493 -3.485 -9.862 1.00 98.12 84 GLU A O 1
ATOM 627 N N . LEU A 1 85 ? 12.634 -4.218 -11.970 1.00 98.56 85 LEU A N 1
ATOM 628 C CA . LEU A 1 85 ? 11.438 -3.508 -12.422 1.00 98.56 85 LEU A CA 1
ATOM 629 C C . LEU A 1 85 ? 10.178 -3.975 -11.682 1.00 98.56 85 LEU A C 1
ATOM 631 O O . LEU A 1 85 ? 9.341 -3.149 -11.301 1.00 98.56 85 LEU A O 1
ATOM 635 N N . ARG A 1 86 ? 10.028 -5.284 -11.448 1.00 98.50 86 ARG A N 1
ATOM 636 C CA . ARG A 1 86 ? 8.923 -5.835 -10.644 1.00 98.50 86 ARG A CA 1
ATOM 637 C C . ARG A 1 86 ? 8.968 -5.297 -9.216 1.00 98.50 86 ARG A C 1
ATOM 639 O O . ARG A 1 86 ? 7.940 -4.841 -8.711 1.00 98.50 86 ARG A O 1
ATOM 646 N N . LEU A 1 87 ? 10.146 -5.275 -8.596 1.00 98.44 87 LEU A N 1
ATOM 647 C CA . LEU A 1 87 ? 10.341 -4.726 -7.255 1.00 98.44 87 LEU A CA 1
ATOM 648 C C . LEU A 1 87 ? 9.993 -3.233 -7.199 1.00 98.44 87 LEU A C 1
ATOM 650 O O . LEU A 1 87 ? 9.278 -2.801 -6.294 1.00 98.44 87 LEU A O 1
ATOM 654 N N . LEU A 1 88 ? 10.446 -2.440 -8.172 1.00 98.62 88 LEU A N 1
ATOM 655 C CA . LEU A 1 88 ? 10.142 -1.010 -8.249 1.00 98.62 88 LEU A CA 1
ATOM 656 C C . LEU A 1 88 ? 8.642 -0.754 -8.418 1.00 98.62 88 LEU A C 1
ATOM 658 O O . LEU A 1 88 ? 8.081 0.103 -7.731 1.00 98.62 88 LEU A O 1
ATOM 662 N N . ARG A 1 89 ? 7.962 -1.531 -9.270 1.00 98.56 89 ARG A N 1
ATOM 663 C CA . ARG A 1 89 ? 6.500 -1.469 -9.417 1.00 98.56 89 ARG A CA 1
ATOM 664 C C . ARG A 1 89 ? 5.797 -1.792 -8.098 1.00 98.56 89 ARG A C 1
ATOM 666 O O . ARG A 1 89 ? 4.912 -1.037 -7.700 1.00 98.56 89 ARG A O 1
ATOM 673 N N . ALA A 1 90 ? 6.226 -2.837 -7.391 1.00 98.44 90 ALA A N 1
ATOM 674 C CA . ALA A 1 90 ? 5.669 -3.208 -6.090 1.00 98.44 90 ALA A CA 1
ATOM 675 C C . ALA A 1 90 ? 5.895 -2.125 -5.019 1.00 98.44 90 ALA A C 1
ATOM 677 O O . ALA A 1 90 ? 4.985 -1.789 -4.260 1.00 98.44 90 ALA A O 1
ATOM 678 N N . ARG A 1 91 ? 7.084 -1.513 -4.975 1.00 98.44 91 ARG A N 1
ATOM 679 C CA . ARG A 1 91 ? 7.373 -0.388 -4.070 1.00 98.44 91 ARG A CA 1
ATOM 680 C C . ARG A 1 91 ? 6.484 0.814 -4.377 1.00 98.44 91 ARG A C 1
ATOM 682 O O . ARG A 1 91 ? 5.909 1.401 -3.463 1.00 98.44 91 ARG A O 1
ATOM 689 N N . ARG A 1 92 ? 6.312 1.153 -5.658 1.00 98.38 92 ARG A N 1
ATOM 690 C CA . ARG A 1 92 ? 5.434 2.250 -6.087 1.00 98.38 92 ARG A CA 1
ATOM 691 C C . ARG A 1 92 ? 3.988 2.011 -5.655 1.00 98.38 92 ARG A C 1
ATOM 693 O O . ARG A 1 92 ? 3.387 2.905 -5.063 1.00 98.38 92 ARG A O 1
ATOM 700 N N . THR A 1 93 ? 3.433 0.825 -5.909 1.00 98.31 93 THR A N 1
ATOM 701 C CA . THR A 1 93 ? 2.047 0.508 -5.524 1.00 98.31 93 THR A CA 1
ATOM 702 C C . THR A 1 93 ? 1.865 0.514 -4.008 1.00 98.31 93 THR A C 1
ATOM 704 O O . THR A 1 93 ? 0.870 1.053 -3.517 1.00 98.31 93 THR A O 1
ATOM 707 N N . ASN A 1 94 ? 2.847 0.013 -3.253 1.00 98.31 94 ASN A N 1
ATOM 708 C CA . ASN A 1 94 ? 2.847 0.071 -1.794 1.00 98.31 94 ASN A CA 1
ATOM 709 C C . ASN A 1 94 ? 2.783 1.519 -1.283 1.00 98.31 94 ASN A C 1
ATOM 711 O O . ASN A 1 94 ? 1.895 1.851 -0.497 1.00 98.31 94 ASN A O 1
ATOM 715 N N . LEU A 1 95 ? 3.639 2.406 -1.798 1.00 98.06 95 LEU A N 1
ATOM 716 C CA . LEU A 1 95 ? 3.644 3.822 -1.422 1.00 98.06 95 LEU A CA 1
ATOM 717 C C . LEU A 1 95 ? 2.324 4.520 -1.766 1.00 98.06 95 LEU A C 1
ATOM 719 O O . LEU A 1 95 ? 1.791 5.285 -0.956 1.00 98.06 95 LEU A O 1
ATOM 723 N N . THR A 1 96 ? 1.751 4.240 -2.939 1.00 97.69 96 THR A N 1
ATOM 724 C CA . THR A 1 96 ? 0.432 4.763 -3.323 1.00 97.69 96 THR A CA 1
ATOM 725 C C . THR A 1 96 ? -0.648 4.316 -2.338 1.00 97.69 96 THR A C 1
ATOM 727 O O . THR A 1 96 ? -1.461 5.135 -1.891 1.00 97.69 96 THR A O 1
ATOM 730 N N . GLN A 1 97 ? -0.635 3.042 -1.946 1.00 97.88 97 GLN A N 1
ATOM 731 C CA . GLN A 1 97 ? -1.587 2.502 -0.984 1.00 97.88 97 GLN A CA 1
ATOM 732 C C . GLN A 1 97 ? -1.386 3.100 0.413 1.00 97.88 97 GLN A C 1
ATOM 734 O O . GLN A 1 97 ? -2.361 3.513 1.045 1.00 97.88 97 GLN A O 1
ATOM 739 N N . MET A 1 98 ? -0.143 3.240 0.878 1.00 97.38 98 MET A N 1
ATOM 740 C CA . MET A 1 98 ? 0.175 3.907 2.143 1.00 97.38 98 MET A CA 1
ATOM 741 C C . MET A 1 98 ? -0.350 5.343 2.156 1.00 97.38 98 MET A C 1
ATOM 743 O O . MET A 1 98 ? -1.047 5.737 3.093 1.00 97.38 98 MET A O 1
ATOM 747 N N . ARG A 1 99 ? -0.114 6.106 1.082 1.00 97.19 99 ARG A N 1
ATOM 748 C CA . ARG A 1 99 ? -0.628 7.475 0.938 1.00 97.19 99 ARG A CA 1
ATOM 749 C C . ARG A 1 99 ? -2.154 7.512 0.988 1.00 97.19 99 ARG A C 1
ATOM 751 O O . ARG A 1 99 ? -2.728 8.405 1.609 1.00 97.19 99 ARG A O 1
ATOM 758 N N . ARG A 1 100 ? -2.840 6.557 0.351 1.00 96.31 100 ARG A N 1
ATOM 759 C CA . ARG A 1 100 ? -4.307 6.433 0.421 1.00 96.31 100 ARG A CA 1
ATOM 760 C C . ARG A 1 100 ? -4.781 6.167 1.851 1.00 96.31 100 ARG A C 1
ATOM 762 O O . ARG A 1 100 ? -5.727 6.811 2.297 1.00 96.31 100 ARG A O 1
ATOM 769 N N . VAL A 1 101 ? -4.128 5.255 2.570 1.00 93.00 101 VAL A N 1
ATOM 770 C CA . VAL A 1 101 ? -4.474 4.905 3.957 1.00 93.00 101 VAL A CA 1
ATOM 771 C C . VAL A 1 101 ? -4.274 6.091 4.896 1.00 93.00 101 VAL A C 1
ATOM 773 O O . VAL A 1 101 ? -5.162 6.372 5.700 1.00 93.00 101 VAL A O 1
ATOM 776 N N . ILE A 1 102 ? -3.152 6.807 4.772 1.00 92.81 102 ILE A N 1
ATOM 777 C CA . ILE A 1 102 ? -2.875 8.023 5.546 1.00 92.81 102 ILE A CA 1
ATOM 778 C C . ILE A 1 102 ? -3.972 9.051 5.266 1.00 92.81 102 ILE A C 1
ATOM 780 O O . ILE A 1 102 ? -4.683 9.435 6.191 1.00 92.81 102 ILE A O 1
ATOM 784 N N . ARG A 1 103 ? -4.215 9.404 3.998 1.00 93.62 103 ARG A N 1
ATOM 785 C CA . ARG A 1 103 ? -5.270 10.367 3.643 1.00 93.62 103 ARG A CA 1
ATOM 786 C C . ARG A 1 103 ? -6.639 9.975 4.189 1.00 93.62 103 ARG A C 1
ATOM 788 O O . ARG A 1 103 ? -7.337 10.822 4.723 1.00 93.62 103 ARG A O 1
ATOM 795 N N . LYS A 1 104 ? -7.026 8.698 4.099 1.00 89.56 104 LYS A N 1
ATOM 796 C CA . LYS A 1 104 ? -8.310 8.228 4.642 1.00 89.56 104 LYS A CA 1
ATOM 797 C C . LYS A 1 104 ? -8.368 8.365 6.164 1.00 89.56 104 LYS A C 1
ATOM 799 O O . LYS A 1 104 ? -9.390 8.785 6.689 1.00 89.56 104 LYS A O 1
ATOM 804 N N . ARG A 1 105 ? -7.289 8.013 6.867 1.00 88.56 105 ARG A N 1
ATOM 805 C CA . ARG A 1 105 ? -7.212 8.078 8.334 1.00 88.56 105 ARG A CA 1
ATOM 806 C C . ARG A 1 105 ? -7.310 9.506 8.865 1.00 88.56 105 ARG A C 1
ATOM 808 O O . ARG A 1 105 ? -7.895 9.696 9.923 1.00 88.56 105 ARG A O 1
ATOM 815 N N . TRP A 1 106 ? -6.738 10.458 8.138 1.00 89.00 106 TRP A N 1
ATOM 816 C CA . TRP A 1 106 ? -6.668 11.868 8.519 1.00 89.00 106 TRP A CA 1
ATOM 817 C C . TRP A 1 106 ? -7.671 12.744 7.752 1.00 89.00 106 TRP A C 1
ATOM 819 O O . TRP A 1 106 ? -7.536 13.958 7.742 1.00 89.00 106 TRP A O 1
ATOM 829 N N . ARG A 1 107 ? -8.668 12.141 7.085 1.00 89.25 107 ARG A N 1
ATOM 830 C CA . ARG A 1 107 ? -9.660 12.869 6.275 1.00 89.25 107 ARG A CA 1
ATOM 831 C C . ARG A 1 107 ? -10.554 13.773 7.122 1.00 89.25 107 ARG A C 1
ATOM 833 O O . ARG A 1 107 ? -10.931 14.844 6.668 1.00 89.25 107 ARG A O 1
ATOM 840 N N . ASN A 1 108 ? -10.958 13.291 8.292 1.00 92.06 108 ASN A N 1
ATOM 841 C CA . ASN A 1 108 ? -11.813 14.002 9.232 1.00 92.06 108 ASN A CA 1
ATOM 842 C C . ASN A 1 108 ? -11.551 13.512 10.662 1.00 92.06 108 ASN A C 1
ATOM 844 O O . ASN A 1 108 ? -10.957 12.447 10.876 1.00 92.06 108 ASN A O 1
ATOM 848 N N . GLU A 1 109 ? -12.003 14.305 11.627 1.00 91.94 109 GLU A N 1
ATOM 849 C CA . GLU A 1 109 ? -11.746 14.086 13.049 1.00 91.94 109 GLU A CA 1
ATOM 850 C C . GLU A 1 109 ? -12.340 12.765 13.556 1.00 91.94 109 GLU A C 1
ATOM 852 O O . GLU A 1 109 ? -11.633 11.969 14.175 1.00 91.94 109 GLU A O 1
ATOM 857 N N . ASP A 1 110 ? -13.578 12.445 13.175 1.00 93.00 110 ASP A N 1
ATOM 858 C CA . ASP A 1 110 ? -14.247 11.203 13.582 1.00 93.00 110 ASP A CA 1
ATOM 859 C C . ASP A 1 110 ? -13.482 9.945 13.162 1.00 93.00 110 ASP A C 1
ATOM 861 O O . ASP A 1 110 ? -13.368 8.980 13.925 1.00 93.00 110 ASP A O 1
ATOM 865 N N . THR A 1 111 ? -12.928 9.929 11.944 1.00 90.56 111 THR A N 1
ATOM 866 C CA . THR A 1 111 ? -12.138 8.784 11.469 1.00 90.56 111 THR A CA 1
ATOM 867 C C . THR A 1 111 ? -10.842 8.657 12.258 1.00 90.56 111 THR A C 1
ATOM 869 O O . THR A 1 111 ? -10.452 7.542 12.622 1.00 90.56 111 THR A O 1
ATOM 872 N N . PHE A 1 112 ? -10.187 9.777 12.563 1.00 90.62 112 PHE A N 1
ATOM 873 C CA . PHE A 1 112 ? -8.975 9.786 13.372 1.00 90.62 112 PHE A CA 1
ATOM 874 C C . PHE A 1 112 ? -9.241 9.257 14.789 1.00 90.62 112 PHE A C 1
ATOM 876 O O . PHE A 1 112 ? -8.572 8.309 15.225 1.00 90.62 112 PHE A O 1
ATOM 883 N N . VAL A 1 113 ? -10.253 9.799 15.474 1.00 94.69 113 VAL A N 1
ATOM 884 C CA . VAL A 1 113 ? -10.653 9.388 16.829 1.00 94.69 113 VAL A CA 1
ATOM 885 C C . VAL A 1 113 ? -11.015 7.906 16.848 1.00 94.69 113 VAL A C 1
ATOM 887 O O . VAL A 1 113 ? -10.476 7.148 17.659 1.00 94.69 113 VAL A O 1
ATOM 890 N N . LYS A 1 114 ? -11.832 7.445 15.893 1.00 93.25 114 LYS A N 1
ATOM 891 C CA . LYS A 1 114 ? -12.219 6.033 15.750 1.00 93.25 114 LYS A CA 1
ATOM 892 C C . LYS A 1 114 ? -11.006 5.118 15.617 1.00 93.25 114 LYS A C 1
ATOM 894 O O . LYS A 1 114 ? -10.912 4.106 16.312 1.00 93.25 114 LYS A O 1
ATOM 899 N N . VAL A 1 115 ? -10.042 5.471 14.768 1.00 91.06 115 VAL A N 1
ATOM 900 C CA . VAL A 1 115 ? -8.820 4.676 14.583 1.00 91.06 115 VAL A CA 1
ATOM 901 C C . VAL A 1 115 ? -7.958 4.654 15.849 1.00 91.06 115 VAL A C 1
ATOM 903 O O . VAL A 1 115 ? -7.411 3.603 16.205 1.00 91.06 115 VAL A O 1
ATOM 906 N N . LYS A 1 116 ? -7.807 5.790 16.539 1.00 91.50 116 LYS A N 1
ATOM 907 C CA . LYS A 1 116 ? -7.047 5.870 17.795 1.00 91.50 116 LYS A CA 1
ATOM 908 C C . LYS A 1 116 ? -7.703 5.031 18.888 1.00 91.50 116 LYS A C 1
ATOM 910 O O . LYS A 1 116 ? -7.006 4.232 19.515 1.00 91.50 116 LYS A O 1
ATOM 915 N N . LEU A 1 117 ? -9.021 5.128 19.048 1.00 96.38 117 LEU A N 1
ATOM 916 C CA . LEU A 1 117 ? -9.784 4.336 20.010 1.00 96.38 117 LEU A CA 1
ATOM 917 C C . LEU A 1 117 ? -9.681 2.835 19.715 1.00 96.38 117 LEU A C 1
ATOM 919 O O . LEU A 1 117 ? -9.380 2.047 20.611 1.00 96.38 117 LEU A O 1
ATOM 923 N N . GLN A 1 118 ? -9.822 2.427 18.450 1.00 94.44 118 GLN A N 1
ATOM 924 C CA . GLN A 1 118 ? -9.625 1.033 18.040 1.00 94.44 118 GLN A CA 1
ATOM 925 C C . GLN A 1 118 ? -8.227 0.514 18.406 1.00 94.44 118 GLN A C 1
ATOM 927 O O . GLN A 1 118 ? -8.096 -0.608 18.895 1.00 94.44 118 GLN A O 1
ATOM 932 N N . ARG A 1 119 ? -7.172 1.316 18.207 1.00 94.31 119 ARG A N 1
ATOM 933 C CA . ARG A 1 119 ? -5.801 0.940 18.599 1.00 94.31 119 ARG A CA 1
ATOM 934 C C . ARG A 1 119 ? -5.658 0.766 20.110 1.00 94.31 119 ARG A C 1
ATOM 936 O O . ARG A 1 119 ? -5.035 -0.203 20.540 1.00 94.31 119 ARG A O 1
ATOM 943 N N . LEU A 1 120 ? -6.228 1.669 20.905 1.00 96.25 120 LEU A N 1
ATOM 944 C CA . LEU A 1 120 ? -6.203 1.570 22.368 1.00 96.25 120 LEU A CA 1
ATOM 945 C C . LEU A 1 120 ? -6.946 0.324 22.855 1.00 96.25 120 LEU A C 1
ATOM 947 O O . LEU A 1 120 ? -6.402 -0.443 23.649 1.00 96.25 120 LEU A O 1
ATOM 951 N N . ASN A 1 121 ? -8.133 0.061 22.308 1.00 96.62 121 ASN A N 1
ATOM 952 C CA . ASN A 1 121 ? -8.916 -1.123 22.646 1.00 96.62 121 ASN A CA 1
ATOM 953 C C . ASN A 1 121 ? -8.176 -2.419 22.301 1.00 96.62 121 ASN A C 1
ATOM 955 O O . ASN A 1 121 ? -8.129 -3.326 23.129 1.00 96.62 121 ASN A O 1
ATOM 959 N N . LYS A 1 122 ? -7.519 -2.494 21.135 1.00 95.88 122 LYS A N 1
ATOM 960 C CA . LYS A 1 122 ? -6.681 -3.650 20.771 1.00 95.88 122 LYS A CA 1
ATOM 961 C C . LYS A 1 122 ? -5.550 -3.879 21.774 1.00 95.88 122 LYS A C 1
ATOM 963 O O . LYS A 1 122 ? -5.365 -5.004 22.228 1.00 95.88 122 LYS A O 1
ATOM 968 N N . ARG A 1 123 ? -4.833 -2.821 22.172 1.00 94.94 123 ARG A N 1
ATOM 969 C CA . ARG A 1 123 ? -3.763 -2.910 23.184 1.00 94.94 123 ARG A CA 1
ATOM 970 C C . ARG A 1 123 ? -4.291 -3.384 24.534 1.00 94.94 123 ARG A C 1
ATOM 972 O O . ARG A 1 123 ? -3.681 -4.250 25.152 1.00 94.94 123 ARG A O 1
ATOM 979 N N . ARG A 1 124 ? -5.435 -2.855 24.973 1.00 95.31 124 ARG A N 1
ATOM 980 C CA . ARG A 1 124 ? -6.075 -3.265 26.229 1.00 95.31 124 ARG A CA 1
ATOM 981 C C . ARG A 1 124 ? -6.465 -4.741 26.196 1.00 95.31 124 ARG A C 1
ATOM 983 O O . ARG A 1 124 ? -6.154 -5.467 27.131 1.00 95.31 124 ARG A O 1
ATOM 990 N N . LYS A 1 125 ? -7.087 -5.203 25.107 1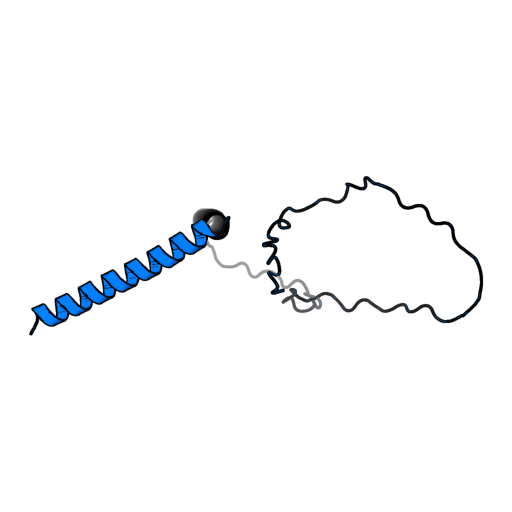.00 94.69 125 LYS A N 1
ATOM 991 C CA . LYS A 1 125 ? -7.451 -6.618 24.933 1.00 94.69 125 LYS A CA 1
ATOM 992 C C . LYS A 1 125 ? -6.218 -7.526 24.928 1.00 94.69 125 LYS A C 1
ATOM 994 O O . LYS A 1 125 ? -6.242 -8.553 25.596 1.00 94.69 125 LYS A O 1
ATOM 999 N N . ALA A 1 126 ? -5.134 -7.123 24.263 1.00 94.31 126 ALA A N 1
ATOM 1000 C CA . ALA A 1 126 ? -3.875 -7.868 24.269 1.00 94.31 126 ALA A CA 1
ATOM 1001 C C . ALA A 1 126 ? -3.255 -7.960 25.675 1.00 94.31 126 ALA A C 1
ATOM 1003 O O . ALA A 1 126 ? -2.863 -9.047 26.093 1.00 94.31 126 ALA A O 1
ATOM 1004 N N . LYS A 1 127 ? -3.231 -6.851 26.431 1.00 93.50 127 LYS A N 1
ATOM 1005 C CA . LYS A 1 127 ? -2.754 -6.842 27.824 1.00 93.50 127 LYS A CA 1
ATOM 1006 C C . LYS A 1 127 ? -3.588 -7.777 28.697 1.00 93.50 127 LYS A C 1
ATOM 1008 O O . LYS A 1 127 ? -3.028 -8.633 29.365 1.00 93.50 127 LYS A O 1
ATOM 1013 N N . ASN A 1 128 ? -4.913 -7.670 28.627 1.00 91.62 128 ASN A N 1
ATOM 1014 C CA . ASN A 1 128 ? -5.810 -8.528 29.401 1.00 91.62 128 ASN A CA 1
ATOM 1015 C C . ASN A 1 128 ? -5.624 -10.014 29.054 1.00 91.62 128 ASN A C 1
ATOM 1017 O O . ASN A 1 128 ? -5.626 -10.851 29.948 1.00 91.62 128 ASN A O 1
ATOM 1021 N N . ALA A 1 129 ? -5.419 -10.346 27.775 1.00 91.62 129 ALA A N 1
ATOM 1022 C CA . ALA A 1 129 ? -5.144 -11.717 27.346 1.00 91.62 129 ALA A CA 1
ATOM 1023 C C . ALA A 1 129 ? -3.781 -12.238 27.836 1.00 91.62 129 ALA A C 1
ATOM 1025 O O . ALA A 1 129 ? -3.639 -13.435 28.069 1.00 91.62 129 ALA A O 1
ATOM 1026 N N . SER A 1 130 ? -2.779 -11.365 27.975 1.00 85.31 130 SER A N 1
ATOM 1027 C CA . SER A 1 130 ? -1.478 -11.712 28.558 1.00 85.31 130 SER A CA 1
ATOM 1028 C C . SER A 1 130 ? -1.573 -11.918 30.068 1.00 85.31 130 SER A C 1
ATOM 1030 O O . SER A 1 130 ? -1.048 -12.899 30.578 1.00 85.31 130 SER A O 1
ATOM 1032 N N . SER A 1 131 ? -2.257 -11.016 30.778 1.00 87.00 131 SER A N 1
ATOM 1033 C CA . SER A 1 131 ? -2.471 -11.129 32.224 1.00 87.00 131 SER A CA 1
ATOM 1034 C C . SER A 1 131 ? -3.271 -12.381 32.576 1.00 87.00 131 SER A C 1
ATOM 1036 O O . SER A 1 131 ? -2.895 -13.090 33.499 1.00 87.00 131 SER A O 1
ATOM 1038 N N . LYS A 1 132 ? -4.315 -12.700 31.799 1.00 83.81 132 LYS A N 1
ATOM 1039 C CA . LYS A 1 132 ? -5.092 -13.931 31.982 1.00 83.81 132 LYS A CA 1
ATOM 1040 C C . LYS A 1 132 ? -4.235 -15.189 31.799 1.00 83.81 132 LYS A C 1
ATOM 1042 O O . LYS A 1 132 ? -4.223 -16.035 32.674 1.00 83.81 132 LYS A O 1
ATOM 1047 N N . ARG A 1 133 ? -3.432 -15.260 30.731 1.00 84.62 133 ARG A N 1
ATOM 1048 C CA . ARG A 1 133 ? -2.504 -16.384 30.504 1.00 84.62 133 ARG A CA 1
ATOM 1049 C C . ARG A 1 133 ? -1.467 -16.572 31.611 1.00 84.62 133 ARG A C 1
ATOM 1051 O O . ARG A 1 133 ? -1.015 -17.689 31.819 1.00 84.62 133 ARG A O 1
ATOM 1058 N N . HIS A 1 134 ? -1.036 -15.488 32.252 1.00 79.69 134 HIS A N 1
ATOM 1059 C CA . HIS A 1 134 ? -0.126 -15.573 33.390 1.00 79.69 134 HIS A CA 1
ATOM 1060 C C . HIS A 1 134 ? -0.837 -16.109 34.638 1.00 79.69 134 HIS A C 1
ATOM 1062 O O . HIS A 1 134 ? -0.280 -16.973 35.302 1.00 79.69 134 HIS A O 1
ATOM 1068 N N . ALA A 1 135 ? -2.063 -15.645 34.904 1.00 80.81 135 ALA A N 1
ATOM 1069 C CA . ALA A 1 135 ? -2.887 -16.137 36.007 1.00 80.81 135 ALA A CA 1
ATOM 1070 C C . ALA A 1 135 ? -3.251 -17.623 35.855 1.00 80.81 135 ALA A C 1
ATOM 1072 O O . ALA A 1 135 ? -3.193 -18.345 36.832 1.00 80.81 135 ALA A O 1
ATOM 1073 N N . ASP A 1 136 ? -3.543 -18.091 34.637 1.00 81.56 136 ASP A N 1
ATOM 1074 C CA . ASP A 1 136 ? -3.871 -19.501 34.366 1.00 81.56 136 ASP A CA 1
ATOM 1075 C C . ASP A 1 136 ? -2.646 -20.451 34.470 1.00 81.56 136 ASP A C 1
ATOM 1077 O O . ASP A 1 136 ? -2.791 -21.660 34.306 1.00 81.56 136 ASP A O 1
ATOM 1081 N N . ARG A 1 137 ? -1.426 -19.921 34.658 1.00 79.06 137 ARG A N 1
ATOM 1082 C CA . ARG A 1 137 ? -0.167 -20.695 34.732 1.00 79.06 137 ARG A CA 1
ATOM 1083 C C . ARG A 1 137 ? 0.353 -20.863 36.173 1.00 79.06 137 ARG A C 1
ATOM 1085 O O . ARG A 1 137 ? 1.277 -21.648 36.372 1.00 79.06 137 ARG A O 1
ATOM 1092 N N . ILE A 1 138 ? -0.184 -20.105 37.128 1.00 71.44 138 ILE A N 1
ATOM 1093 C CA . ILE A 1 138 ? 0.120 -20.198 38.567 1.00 71.44 138 ILE A CA 1
ATOM 1094 C C . ILE A 1 138 ? -0.922 -21.112 39.204 1.00 71.44 138 ILE A C 1
ATOM 1096 O O . ILE A 1 138 ? -0.514 -21.953 40.030 1.00 71.44 138 ILE A O 1
#

Radius of gyration: 30.52 Å; chains: 1; bounding box: 53×83×60 Å

Sequence (138 aa):
RPLKAGFGWVFRDLLVAGPGAQGGPGIHAVPPETESAELPEATSPVPGCSWWSNSPPVTSLRPRPKVAEPGCSVEERVTRLQSELRLLRARRTNLTQMRRVIRKRWRNEDTFVKVKLQRLNKRRKAKNASSKRHADRI